Protein AF-A0A2N2S8F2-F1 (afdb_monomer_lite)

Secondary structure (DSSP, 8-state):
--STT-SPPPHHHHHHHHHHHTSGGGTT--S-----SSSTT-

Foldseek 3Di:
DQAPQPDADDPVVVVVVVVCCVDPVVVPVPPDDDDDGNHNVD

pLDDT: mean 94.18, std 7.05, range [59.53, 98.38]

Radius of gyration: 12.07 Å; chains: 1; bounding box: 24×14×32 Å

Sequence (42 aa):
STNPSGRVAKLDEISSAVLWLCSDGAGFVVGQDLVIDGGASI

Structure (mmCIF, N/CA/C/O backbone):
data_AF-A0A2N2S8F2-F1
#
_entry.id   AF-A0A2N2S8F2-F1
#
loop_
_atom_site.group_PDB
_atom_site.id
_atom_site.type_symbol
_atom_site.label_atom_id
_atom_site.label_alt_id
_atom_site.label_comp_id
_atom_site.label_asym_id
_atom_site.label_entity_id
_atom_site.label_seq_id
_atom_site.pdbx_PDB_ins_code
_atom_site.Cartn_x
_atom_site.Cartn_y
_atom_site.Cartn_z
_atom_site.occupancy
_atom_site.B_iso_or_equiv
_atom_site.auth_seq_id
_atom_site.auth_comp_id
_atom_site.auth_asym_id
_atom_site.auth_atom_id
_atom_site.pdbx_PDB_model_num
ATOM 1 N N . SER A 1 1 ? 14.288 -2.996 -19.363 1.00 59.53 1 SER A N 1
ATOM 2 C CA . SER A 1 1 ? 12.815 -2.988 -19.284 1.00 59.53 1 SER A CA 1
ATOM 3 C C . SER A 1 1 ? 12.488 -2.503 -17.890 1.00 59.53 1 SER A C 1
ATOM 5 O O . SER A 1 1 ? 13.018 -3.094 -16.963 1.00 59.53 1 SER A O 1
ATOM 7 N N . THR A 1 2 ? 11.857 -1.338 -17.739 1.00 74.31 2 THR A N 1
ATOM 8 C CA . THR A 1 2 ? 12.225 -0.373 -16.676 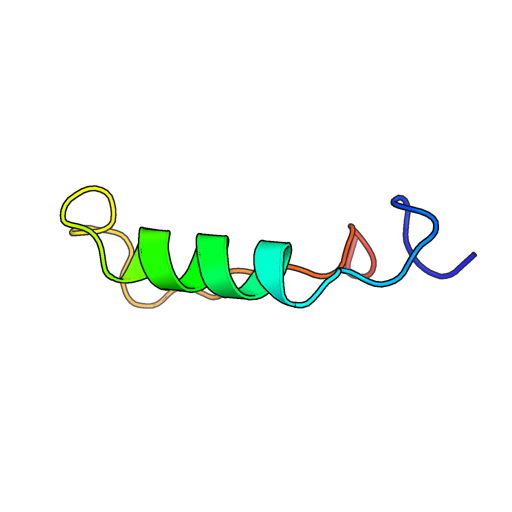1.00 74.31 2 THR A CA 1
ATOM 9 C C . THR A 1 2 ? 11.800 -0.743 -15.246 1.00 74.31 2 THR A C 1
ATOM 11 O O . THR A 1 2 ? 12.095 0.005 -14.325 1.00 74.31 2 THR A O 1
ATOM 14 N N . ASN A 1 3 ? 11.166 -1.900 -15.039 1.00 90.62 3 ASN A N 1
ATOM 15 C CA . ASN A 1 3 ? 10.978 -2.513 -13.726 1.00 90.62 3 ASN A CA 1
ATOM 16 C C . ASN A 1 3 ? 11.054 -4.058 -13.828 1.00 90.62 3 ASN A C 1
ATOM 18 O O . ASN A 1 3 ? 10.759 -4.609 -14.895 1.00 90.62 3 ASN A O 1
ATOM 22 N N . PRO A 1 4 ? 11.443 -4.780 -12.759 1.00 94.75 4 PRO A N 1
ATOM 23 C CA . PRO A 1 4 ? 11.485 -6.247 -12.709 1.00 94.75 4 PRO A CA 1
ATOM 24 C C . PRO A 1 4 ? 10.177 -6.937 -13.105 1.00 94.75 4 PRO A C 1
ATOM 26 O O . PRO A 1 4 ? 10.195 -8.020 -13.684 1.00 94.75 4 PRO A O 1
ATOM 29 N N . SER A 1 5 ? 9.038 -6.296 -12.841 1.00 93.44 5 SER A N 1
ATOM 30 C CA . SER A 1 5 ? 7.721 -6.811 -13.237 1.00 93.44 5 SER A CA 1
ATOM 31 C C . SER A 1 5 ? 7.487 -6.797 -14.754 1.00 93.44 5 SER A C 1
ATOM 33 O O . SER A 1 5 ? 6.556 -7.442 -15.236 1.00 93.44 5 SER A O 1
ATOM 35 N N . GLY A 1 6 ? 8.299 -6.059 -15.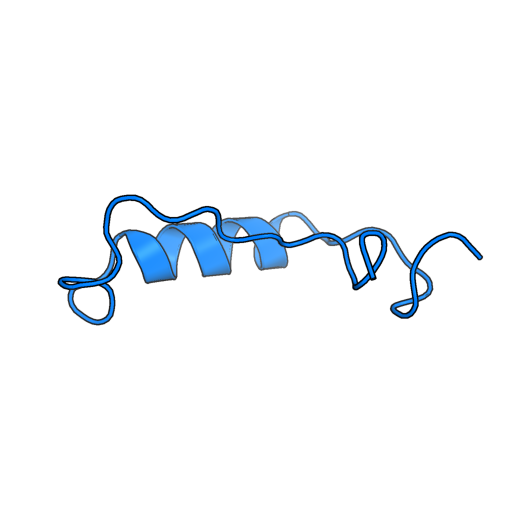518 1.00 94.88 6 GLY A N 1
ATOM 36 C CA . GLY A 1 6 ? 8.240 -5.994 -16.978 1.00 94.88 6 GLY A CA 1
ATOM 37 C C . GLY A 1 6 ? 6.964 -5.360 -17.539 1.00 94.88 6 GLY A C 1
ATOM 38 O O . GLY A 1 6 ? 6.701 -5.489 -18.735 1.00 94.88 6 GLY A O 1
ATOM 39 N N . ARG A 1 7 ? 6.156 -4.701 -16.700 1.00 94.06 7 ARG A N 1
ATOM 40 C CA . ARG A 1 7 ? 4.867 -4.105 -17.074 1.00 94.06 7 ARG A CA 1
ATOM 41 C C . ARG A 1 7 ? 4.488 -2.944 -16.161 1.00 94.06 7 ARG A C 1
ATOM 43 O O . ARG A 1 7 ? 4.997 -2.806 -15.050 1.00 94.06 7 ARG A O 1
ATOM 50 N N . VAL A 1 8 ? 3.520 -2.160 -16.622 1.00 93.12 8 VAL A N 1
ATOM 51 C CA . VAL A 1 8 ? 2.825 -1.170 -15.793 1.00 93.12 8 VAL A CA 1
ATOM 52 C C . VAL A 1 8 ? 1.771 -1.882 -14.938 1.00 93.12 8 VAL A C 1
ATOM 54 O O . VAL A 1 8 ? 1.147 -2.856 -15.381 1.00 93.12 8 VAL A O 1
ATOM 57 N N . ALA A 1 9 ? 1.604 -1.420 -13.699 1.00 94.75 9 ALA A N 1
ATOM 58 C CA . ALA A 1 9 ? 0.542 -1.890 -12.819 1.00 94.75 9 ALA A CA 1
ATOM 59 C C . ALA A 1 9 ? -0.833 -1.515 -13.389 1.00 94.75 9 ALA A C 1
ATOM 61 O O . ALA A 1 9 ? -1.016 -0.455 -13.991 1.00 94.75 9 ALA A O 1
ATOM 62 N N . LYS A 1 10 ? -1.810 -2.393 -13.200 1.00 96.94 10 LY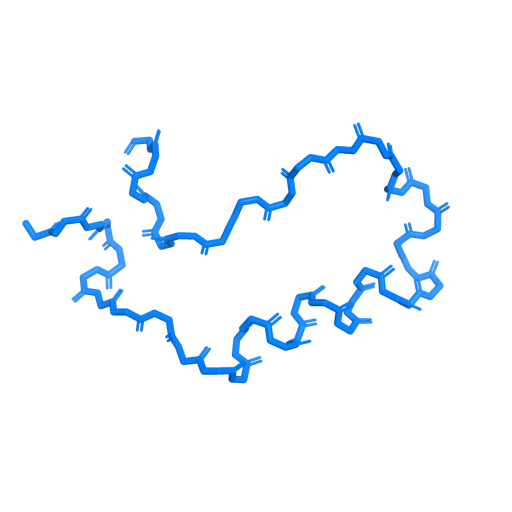S A N 1
ATOM 63 C CA . LYS A 1 10 ? -3.208 -2.100 -13.494 1.00 96.94 10 LYS A CA 1
ATOM 64 C C . LYS A 1 10 ? -3.823 -1.293 -12.346 1.00 96.94 10 LYS A C 1
ATOM 66 O O . LYS A 1 10 ? -3.319 -1.284 -11.225 1.00 96.94 10 LYS A O 1
ATOM 71 N N . LEU A 1 11 ? -4.931 -0.607 -12.634 1.00 97.31 11 LEU A N 1
ATOM 72 C CA . LEU A 1 11 ? -5.633 0.220 -11.647 1.00 97.31 11 LEU A CA 1
ATOM 73 C C . LEU A 1 11 ? -6.116 -0.593 -10.436 1.00 97.31 11 LEU A C 1
ATOM 75 O O . LEU A 1 11 ? -6.050 -0.108 -9.308 1.00 97.31 11 LEU A O 1
ATOM 79 N N . ASP A 1 12 ? -6.591 -1.815 -10.672 1.00 98.00 12 ASP A N 1
ATOM 80 C CA . ASP A 1 12 ? -7.071 -2.718 -9.628 1.00 98.00 12 ASP A CA 1
ATOM 81 C C . ASP A 1 12 ? -5.969 -3.032 -8.610 1.00 98.00 12 ASP A C 1
ATOM 83 O O . ASP A 1 12 ? -6.206 -2.899 -7.414 1.00 98.00 12 ASP A O 1
ATOM 87 N N . GLU A 1 13 ? -4.747 -3.308 -9.062 1.00 96.50 13 GLU A N 1
ATOM 88 C CA . GLU A 1 13 ? -3.595 -3.590 -8.196 1.00 96.50 13 GLU A CA 1
ATOM 89 C C . GLU A 1 13 ? -3.260 -2.428 -7.252 1.00 96.50 13 GLU A C 1
ATOM 91 O O . GLU A 1 13 ? -3.023 -2.641 -6.062 1.00 96.50 13 GLU A O 1
ATOM 96 N N . ILE A 1 14 ? -3.295 -1.190 -7.758 1.00 97.12 14 ILE A N 1
ATOM 97 C CA . ILE A 1 14 ? -3.075 0.003 -6.929 1.00 97.12 14 ILE A CA 1
ATOM 98 C C . ILE A 1 14 ? -4.240 0.190 -5.953 1.00 97.12 14 ILE A C 1
ATOM 100 O O . ILE A 1 14 ? -4.032 0.405 -4.759 1.00 97.12 14 ILE A O 1
ATOM 104 N N . SER A 1 15 ? -5.478 0.067 -6.440 1.00 97.88 15 SER A N 1
ATOM 105 C CA . SER A 1 15 ? -6.671 0.258 -5.613 1.00 97.88 15 SER A CA 1
ATOM 106 C C . SER A 1 15 ? -6.780 -0.775 -4.489 1.00 97.88 15 SER A C 1
ATOM 108 O O . SER A 1 15 ? -7.167 -0.422 -3.380 1.00 97.88 15 SER A O 1
ATOM 110 N N . SER A 1 16 ? -6.372 -2.027 -4.722 1.00 98.06 16 SER A N 1
ATOM 111 C CA . SER A 1 16 ? -6.356 -3.071 -3.697 1.00 98.06 16 SER A CA 1
ATOM 112 C C . SER A 1 16 ? -5.375 -2.758 -2.570 1.00 98.06 16 SER A C 1
ATOM 114 O O . SER A 1 16 ? -5.710 -2.973 -1.407 1.00 98.06 16 SER A O 1
ATOM 116 N N . ALA A 1 17 ? -4.196 -2.214 -2.881 1.00 97.44 17 ALA A N 1
ATOM 117 C CA . ALA A 1 17 ? -3.235 -1.809 -1.857 1.00 97.44 17 ALA A CA 1
ATOM 118 C C . ALA A 1 17 ? -3.748 -0.624 -1.022 1.00 97.44 17 ALA A C 1
ATOM 120 O O . ALA A 1 17 ? -3.602 -0.621 0.200 1.00 97.44 17 ALA A O 1
ATOM 121 N N . VAL A 1 18 ? -4.416 0.343 -1.662 1.00 97.50 18 VAL A N 1
ATOM 122 C CA . VAL A 1 18 ? -5.087 1.451 -0.962 1.00 97.50 18 VAL A CA 1
ATOM 123 C C . VAL A 1 18 ? -6.204 0.926 -0.057 1.00 97.50 18 VAL A C 1
ATOM 125 O O . VAL A 1 18 ? -6.273 1.298 1.109 1.00 97.50 18 VAL A O 1
ATOM 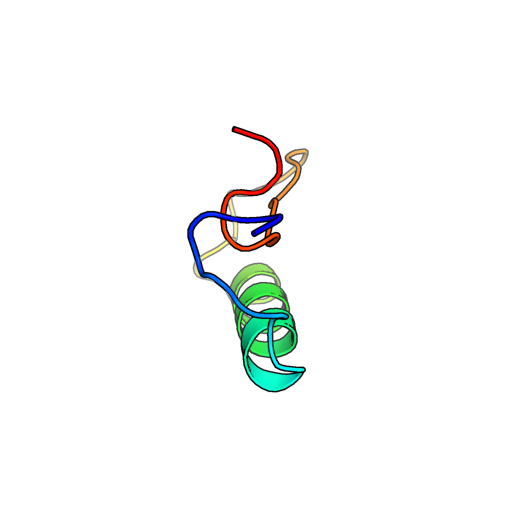128 N N . LEU A 1 19 ? -7.051 0.022 -0.556 1.00 98.12 19 LEU A N 1
ATOM 129 C CA . LEU A 1 19 ? -8.119 -0.584 0.243 1.00 98.12 19 LEU A CA 1
ATOM 130 C C . LEU A 1 19 ? -7.569 -1.380 1.431 1.00 98.12 19 LEU A C 1
ATOM 132 O O . LEU A 1 19 ? -8.158 -1.340 2.508 1.00 98.12 19 LEU A O 1
ATOM 136 N N . TRP A 1 20 ? -6.434 -2.062 1.265 1.00 98.00 20 TRP A N 1
ATOM 137 C CA . TRP A 1 20 ? -5.746 -2.715 2.375 1.00 98.00 20 TRP A CA 1
ATOM 138 C C . TRP A 1 20 ? -5.258 -1.701 3.419 1.00 98.00 20 TRP A C 1
ATOM 140 O O . TRP A 1 20 ? -5.508 -1.913 4.605 1.00 98.00 20 TRP A O 1
ATOM 150 N N . LEU A 1 21 ? -4.655 -0.577 3.006 1.00 97.38 21 LEU A N 1
ATOM 151 C CA . LEU A 1 21 ? -4.257 0.506 3.922 1.00 97.38 21 LEU A CA 1
ATOM 152 C C . LEU A 1 21 ? -5.449 1.112 4.680 1.00 97.38 21 LEU A C 1
ATOM 154 O O . LEU A 1 21 ? -5.297 1.544 5.818 1.00 97.38 21 LEU A O 1
ATOM 158 N N . CYS A 1 22 ? -6.637 1.132 4.075 1.00 97.44 22 CYS A N 1
ATOM 159 C CA . CYS A 1 22 ? -7.868 1.588 4.725 1.00 97.44 22 CYS A CA 1
ATOM 160 C C . CYS A 1 22 ? -8.543 0.523 5.605 1.00 97.44 22 CYS A C 1
ATOM 162 O O . CYS A 1 22 ? -9.558 0.819 6.234 1.00 97.44 22 CYS A O 1
ATOM 164 N N . SER A 1 23 ? -8.039 -0.712 5.621 1.00 98.38 23 SER A N 1
ATOM 165 C CA . SER 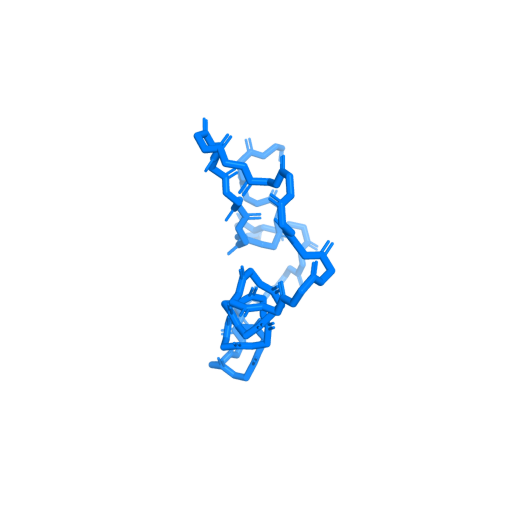A 1 23 ? -8.618 -1.806 6.400 1.00 98.38 23 SER A CA 1
ATOM 166 C C . SER A 1 23 ? -8.090 -1.838 7.836 1.00 98.38 23 SER A C 1
ATOM 168 O O . SER A 1 23 ? -6.986 -1.370 8.117 1.00 98.38 23 SER A O 1
ATOM 170 N N . ASP A 1 24 ? -8.825 -2.501 8.732 1.00 98.06 24 ASP A N 1
ATOM 171 C CA . ASP A 1 24 ? -8.396 -2.714 10.124 1.00 98.06 24 ASP A CA 1
ATOM 172 C C . ASP A 1 24 ? -7.037 -3.436 10.224 1.00 98.06 24 ASP A C 1
ATOM 174 O O . ASP A 1 24 ? -6.277 -3.227 11.171 1.00 98.06 24 ASP A O 1
ATOM 178 N N . GLY A 1 25 ? -6.692 -4.257 9.224 1.00 97.50 25 GLY A N 1
ATOM 179 C CA . GLY A 1 25 ? -5.427 -4.994 9.172 1.00 97.50 25 GLY A CA 1
ATOM 180 C C . GLY A 1 25 ? -4.185 -4.108 9.031 1.00 97.50 25 GLY A C 1
ATOM 181 O O . GLY A 1 25 ? -3.087 -4.551 9.361 1.00 97.50 25 GLY A O 1
ATOM 182 N N . ALA A 1 26 ? -4.346 -2.860 8.584 1.00 97.94 26 ALA A N 1
ATOM 183 C CA . ALA A 1 26 ? -3.264 -1.889 8.448 1.00 97.94 26 ALA A CA 1
ATOM 184 C C . ALA A 1 26 ? -3.196 -0.894 9.622 1.00 97.94 26 ALA A C 1
ATOM 186 O O . ALA A 1 26 ? -2.438 0.069 9.559 1.00 97.94 26 ALA A O 1
ATOM 187 N N . GLY A 1 27 ? -3.931 -1.122 10.719 1.00 98.00 27 GLY A N 1
ATOM 188 C CA . GLY A 1 27 ? -4.097 -0.151 11.812 1.00 98.00 27 GLY A CA 1
ATOM 189 C C . GLY A 1 27 ? -2.816 0.328 12.518 1.00 98.00 27 GLY A C 1
ATOM 190 O O . GLY A 1 27 ? -2.862 1.315 13.248 1.00 98.00 27 GLY A O 1
ATOM 191 N N . PHE A 1 28 ? -1.672 -0.330 12.304 1.00 97.69 28 PHE A N 1
ATOM 192 C CA . PHE A 1 28 ? -0.363 0.091 12.828 1.00 97.69 28 PHE A CA 1
ATOM 193 C C . PHE A 1 28 ? 0.640 0.513 11.736 1.00 97.69 28 PHE A C 1
ATOM 195 O O . PHE A 1 28 ? 1.813 0.747 12.017 1.00 97.69 28 PHE A O 1
ATOM 202 N N . VAL A 1 29 ? 0.196 0.613 10.482 1.00 96.88 29 VAL A N 1
ATOM 203 C CA . VAL A 1 29 ? 1.007 1.027 9.331 1.00 96.88 29 VAL A CA 1
ATOM 204 C C . VAL A 1 29 ? 0.775 2.517 9.097 1.00 96.88 29 VAL A C 1
ATOM 206 O O . VAL A 1 29 ? -0.046 2.924 8.282 1.00 96.88 29 VAL A O 1
ATOM 209 N N . VAL A 1 30 ? 1.475 3.345 9.872 1.00 96.31 30 VAL A N 1
ATOM 210 C CA . VAL A 1 30 ? 1.342 4.809 9.852 1.00 96.31 30 VAL A CA 1
ATOM 211 C C . VAL A 1 30 ? 2.712 5.451 9.648 1.00 96.31 30 VAL A C 1
ATOM 213 O O . VAL A 1 30 ? 3.704 4.988 10.205 1.00 96.31 30 VAL A O 1
ATOM 216 N N . GLY A 1 31 ? 2.759 6.542 8.876 1.00 96.75 31 GLY A N 1
ATOM 217 C CA . GLY A 1 31 ? 3.976 7.338 8.675 1.00 96.75 31 GLY A CA 1
ATOM 218 C C . GLY A 1 31 ? 5.024 6.672 7.783 1.00 96.75 31 GLY A C 1
ATOM 219 O O . GLY A 1 31 ? 6.213 6.932 7.942 1.00 96.75 31 GLY A O 1
ATOM 220 N N . GLN A 1 32 ? 4.594 5.798 6.878 1.00 95.31 32 GLN A N 1
ATOM 221 C CA . GLN A 1 32 ? 5.468 5.053 5.981 1.00 95.31 32 GLN A CA 1
ATOM 222 C C . GLN A 1 32 ? 5.047 5.291 4.518 1.00 95.31 32 GLN A C 1
ATOM 224 O O . GLN A 1 32 ? 3.911 5.695 4.272 1.00 95.31 32 GLN A O 1
ATOM 229 N N . ASP A 1 33 ? 5.952 5.017 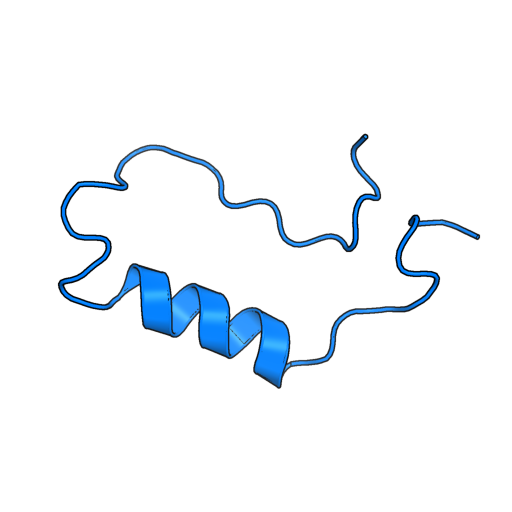3.567 1.00 94.19 33 ASP A N 1
ATOM 230 C CA . ASP A 1 33 ? 5.685 5.088 2.120 1.00 94.19 33 ASP A CA 1
ATOM 231 C C . ASP A 1 33 ? 5.527 3.696 1.486 1.00 94.19 33 ASP A C 1
ATOM 233 O O . ASP A 1 33 ? 6.487 2.921 1.404 1.00 94.19 33 ASP A O 1
ATOM 237 N N . LEU A 1 34 ? 4.317 3.329 1.042 1.00 94.69 34 LEU A N 1
ATOM 238 C CA . LEU A 1 34 ? 4.047 2.036 0.396 1.00 94.69 34 LEU A CA 1
ATOM 239 C C . LEU A 1 34 ? 4.337 2.134 -1.101 1.00 94.69 34 LEU A C 1
ATOM 241 O O . LEU A 1 34 ? 3.487 2.540 -1.890 1.00 94.69 34 LEU A O 1
ATOM 245 N N . VAL A 1 35 ? 5.558 1.761 -1.487 1.00 94.94 35 VAL A N 1
ATOM 246 C CA . VAL A 1 35 ? 6.012 1.809 -2.882 1.00 94.94 35 VAL A CA 1
ATOM 247 C C . VAL A 1 35 ? 5.418 0.650 -3.684 1.00 94.94 35 VAL A C 1
ATOM 249 O O . VAL A 1 35 ? 5.638 -0.518 -3.371 1.00 94.94 35 VAL A O 1
ATOM 252 N N . ILE A 1 36 ? 4.682 0.985 -4.747 1.00 94.75 36 ILE A N 1
ATOM 253 C CA . ILE A 1 36 ? 4.049 0.029 -5.664 1.00 94.75 36 ILE A CA 1
ATOM 254 C C . ILE A 1 36 ? 4.448 0.393 -7.099 1.00 94.75 36 ILE A C 1
ATOM 256 O O . ILE A 1 36 ? 3.718 1.071 -7.817 1.00 94.75 36 ILE A O 1
ATOM 260 N N . ASP A 1 37 ? 5.639 -0.028 -7.520 1.00 94.19 37 ASP A N 1
ATOM 261 C CA . ASP A 1 37 ? 6.249 0.386 -8.796 1.00 94.19 37 ASP A CA 1
ATOM 262 C C . ASP A 1 37 ? 6.728 -0.793 -9.666 1.00 94.19 37 ASP A C 1
ATOM 264 O O . ASP A 1 37 ? 7.389 -0.617 -10.694 1.00 94.19 37 ASP A O 1
ATOM 268 N N . GLY A 1 38 ? 6.394 -2.019 -9.261 1.00 94.31 38 GLY A N 1
ATOM 269 C CA . GLY A 1 38 ? 6.846 -3.236 -9.928 1.00 94.31 38 GLY A CA 1
ATOM 270 C C . GLY A 1 38 ? 8.342 -3.521 -9.759 1.00 94.31 38 GLY A C 1
ATOM 271 O O . GLY A 1 38 ? 8.878 -4.297 -10.556 1.00 94.31 38 GLY A O 1
ATOM 272 N N . GLY A 1 39 ? 8.987 -2.916 -8.754 1.00 93.81 39 GLY A N 1
ATOM 273 C CA . GLY A 1 39 ? 10.402 -3.054 -8.411 1.00 93.81 39 GLY A CA 1
ATOM 274 C C . GLY A 1 39 ? 11.310 -2.045 -9.115 1.00 93.81 39 GLY A C 1
ATOM 275 O O . GLY A 1 39 ? 12.484 -2.325 -9.288 1.00 93.81 39 GLY A O 1
ATOM 276 N N . ALA A 1 40 ? 10.776 -0.927 -9.609 1.00 93.81 40 ALA A N 1
ATOM 277 C CA . ALA A 1 40 ? 11.556 0.051 -10.375 1.00 93.81 40 ALA A CA 1
ATOM 278 C C . ALA A 1 40 ? 12.596 0.795 -9.519 1.00 93.81 40 ALA A C 1
ATOM 280 O O . ALA A 1 40 ? 13.630 1.216 -10.031 1.00 93.81 40 ALA A O 1
ATOM 281 N N . SER A 1 41 ? 12.298 0.985 -8.233 1.00 91.25 41 SER A N 1
ATOM 282 C CA . SER A 1 41 ? 13.121 1.750 -7.291 1.00 91.25 41 SER A CA 1
ATOM 283 C C . SER A 1 41 ? 14.266 0.946 -6.661 1.00 91.25 41 SER A C 1
ATOM 285 O O . SER A 1 41 ? 15.024 1.522 -5.879 1.00 91.25 41 SER A O 1
ATOM 287 N N . ILE A 1 42 ? 14.393 -0.354 -6.962 1.00 79.50 42 ILE A N 1
ATOM 288 C CA . ILE A 1 42 ? 15.424 -1.254 -6.411 1.00 79.50 42 ILE A CA 1
ATOM 289 C C . ILE A 1 42 ? 16.173 -2.039 -7.487 1.00 79.50 42 ILE A C 1
ATOM 291 O O . ILE A 1 42 ? 15.605 -2.272 -8.576 1.00 79.50 42 ILE A O 1
#